Protein AF-M1IMU3-F1 (afdb_monomer)

Nearest PDB structures (foldseek):
  8wtb-assembly2_C  TM=4.610E-01  e=5.023E-01  Bacillus subtilis subsp. subtilis str. 168
  3rbf-assembly1_A  TM=4.211E-01  e=7.321E-01  Homo sapiens
  4obu-assembly2_U-2  TM=4.392E-01  e=1.067E+00  Mediterraneibacter gnavus ATCC 29149
  5o5c-assembly1_A  TM=4.040E-01  e=2.266E+00  Erwinia amylovora CFBP1430
  4obv-assembly1_D  TM=4.417E-01  e=2.266E+00  Mediterraneibacter gnavus ATCC 29149

Radius of gyration: 17.46 Å; Cα contacts (8 Å, |Δi|>4): 162; chains: 1; bounding box: 41×26×54 Å

Secondary structure (DSSP, 8-state):
-EETTTEEEEEETTEEEEEETTS-GGGGGGGSS--HHHHHHHHEETTEE-S---EEE-SS-EEE-GGG-BPP-TTHHHHHHHHTTT-EEEEETTEEEEEE--SSHHHHHHHHHHHHHHHHHHHHHHHHHHHHHHHHHHT-

Organism: NCBI:txid1028566

Solvent-accessible surface area (backbone atoms only — not comparable to full-atom values): 8216 Å² total; per-residue (Å²): 86,81,44,90,90,57,29,33,41,50,78,60,96,90,49,73,49,77,43,55,63,85,52,65,70,83,54,55,65,51,69,52,92,65,70,58,67,67,49,49,64,63,26,60,35,91,99,54,71,49,96,71,86,58,67,48,77,58,77,59,27,33,28,43,35,68,91,71,45,38,75,74,65,92,63,53,70,61,48,31,68,74,31,62,93,58,36,40,78,42,81,54,96,79,16,34,27,50,37,19,81,30,66,52,60,52,61,23,52,52,45,52,52,52,50,45,54,49,51,53,53,49,53,52,53,48,51,53,49,51,50,53,50,49,32,68,74,70,76,105

Foldseek 3Di:
DDDPPQWDWDDAVPDIDIGGVPPDPVLVVLVHPAPVVLVQVLCCDPPRHDPDFDWDDDQFKIKTDCVSFDADDPCLVVVCVVCVQQWHFDDDPRGTMIMGRDRRVNSRVVSRSVVSVVSVVVVVVVVVVVVVVCCVVVVD

Structure (mmCIF, N/CA/C/O backbone):
data_AF-M1IMU3-F1
#
_entry.id   AF-M1IMU3-F1
#
loop_
_atom_site.group_PDB
_atom_site.id
_atom_site.type_symbol
_atom_site.label_atom_id
_atom_site.label_alt_id
_atom_site.label_comp_id
_atom_site.label_asym_id
_atom_site.label_entity_id
_atom_site.label_seq_id
_atom_site.pdbx_PDB_ins_code
_atom_site.Cartn_x
_atom_site.Cartn_y
_atom_site.Cartn_z
_atom_site.occupancy
_atom_site.B_iso_or_equiv
_atom_site.auth_seq_id
_atom_site.auth_comp_id
_atom_site.auth_asym_id
_atom_site.auth_atom_id
_atom_site.pdbx_PDB_model_num
ATOM 1 N N . MET A 1 1 ? 21.714 -5.528 -12.958 1.00 66.44 1 MET A N 1
ATOM 2 C CA . MET A 1 1 ? 22.465 -6.798 -12.931 1.00 66.44 1 MET A CA 1
ATOM 3 C C . MET A 1 1 ? 21.457 -7.922 -13.075 1.00 66.44 1 MET A C 1
ATOM 5 O O . MET A 1 1 ? 20.420 -7.845 -12.423 1.00 66.44 1 MET A O 1
ATOM 9 N N . GLU A 1 2 ? 21.690 -8.885 -13.966 1.00 66.38 2 GLU A N 1
ATOM 10 C CA . GLU A 1 2 ? 20.840 -10.082 -14.033 1.00 66.38 2 GLU A CA 1
ATOM 11 C C . GLU A 1 2 ? 21.200 -10.985 -12.853 1.00 66.38 2 GLU A C 1
ATOM 13 O O . GLU A 1 2 ? 22.380 -11.219 -12.595 1.00 66.38 2 GLU A O 1
ATOM 18 N N . LEU A 1 3 ? 20.192 -11.405 -12.095 1.00 72.00 3 LEU A N 1
ATOM 19 C CA . LEU A 1 3 ? 20.336 -12.352 -10.997 1.00 72.00 3 LEU A CA 1
ATOM 20 C C . LEU A 1 3 ? 19.968 -13.752 -11.496 1.00 72.00 3 LEU A C 1
ATOM 22 O O . LEU A 1 3 ? 19.163 -13.903 -12.422 1.00 72.00 3 LEU A O 1
ATOM 26 N N . GLU A 1 4 ? 20.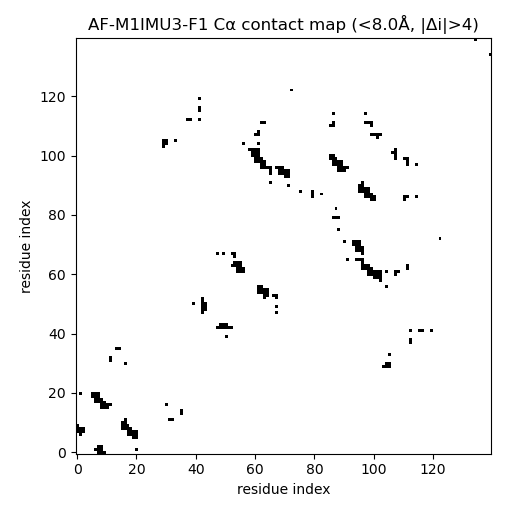521 -14.785 -10.860 1.00 65.00 4 GLU A N 1
ATOM 27 C CA . GLU A 1 4 ? 20.068 -16.158 -11.094 1.00 65.00 4 GLU A CA 1
ATOM 28 C C . GLU A 1 4 ? 18.556 -16.279 -10.828 1.00 65.00 4 GLU A C 1
ATOM 30 O O . GLU A 1 4 ? 18.015 -15.653 -9.915 1.00 65.00 4 GLU A O 1
ATOM 35 N N . GLY A 1 5 ? 17.858 -17.069 -11.650 1.00 73.38 5 GLY A N 1
ATOM 36 C CA . GLY A 1 5 ? 16.413 -17.297 -11.510 1.00 73.38 5 GLY A CA 1
ATOM 37 C C . GLY A 1 5 ? 15.503 -16.377 -12.331 1.00 73.38 5 GLY A C 1
ATOM 38 O O . GLY A 1 5 ? 14.294 -16.416 -12.135 1.00 73.38 5 GLY A O 1
ATOM 39 N N . GLY A 1 6 ? 16.041 -15.586 -13.267 1.00 85.25 6 GLY A N 1
ATOM 40 C CA . GLY A 1 6 ? 15.222 -14.815 -14.215 1.00 85.25 6 GLY A CA 1
ATOM 41 C C . GLY A 1 6 ? 14.760 -13.456 -13.691 1.00 85.25 6 GLY A C 1
ATOM 42 O O . GLY A 1 6 ? 13.722 -12.961 -14.131 1.00 85.25 6 GLY A O 1
ATOM 43 N N . TYR A 1 7 ? 15.539 -12.846 -12.795 1.00 88.12 7 TYR A N 1
ATOM 44 C CA . TYR A 1 7 ? 15.269 -11.534 -12.208 1.00 88.12 7 TYR A CA 1
ATOM 45 C C . TYR A 1 7 ? 16.346 -10.509 -12.574 1.00 88.12 7 TYR A C 1
ATOM 47 O O . TYR A 1 7 ? 17.498 -10.836 -12.860 1.00 88.12 7 TYR A O 1
ATOM 55 N N . LEU A 1 8 ? 15.971 -9.236 -12.525 1.00 89.25 8 LEU A N 1
ATOM 56 C CA . LEU A 1 8 ? 16.845 -8.084 -12.669 1.00 89.25 8 LEU A CA 1
ATOM 57 C C . LEU A 1 8 ? 16.853 -7.315 -11.355 1.00 89.25 8 LEU A C 1
ATOM 59 O O . LEU A 1 8 ? 15.797 -6.963 -10.835 1.00 89.25 8 LEU A O 1
ATOM 63 N N . ALA A 1 9 ? 18.044 -6.993 -10.863 1.00 89.50 9 ALA A N 1
ATOM 64 C CA . ALA A 1 9 ? 18.214 -6.067 -9.753 1.00 89.50 9 ALA A CA 1
ATOM 65 C C . ALA A 1 9 ? 18.851 -4.758 -10.221 1.00 89.50 9 ALA A C 1
ATOM 67 O O . ALA A 1 9 ? 19.805 -4.753 -11.017 1.00 89.50 9 ALA A O 1
ATOM 68 N N . LYS A 1 10 ? 18.333 -3.645 -9.698 1.00 89.62 10 LYS A N 1
ATOM 69 C CA . LYS A 1 10 ? 18.913 -2.309 -9.838 1.00 89.62 10 LYS A CA 1
ATOM 70 C C . LYS A 1 10 ? 18.931 -1.613 -8.481 1.00 89.62 10 LYS A C 1
ATOM 72 O O . LYS A 1 10 ? 17.912 -1.534 -7.801 1.00 89.62 10 LYS A O 1
ATOM 77 N N . GLU A 1 11 ? 20.100 -1.116 -8.104 1.00 89.75 11 GLU A N 1
ATOM 78 C CA . GLU A 1 11 ? 20.295 -0.353 -6.875 1.00 89.75 11 GLU A CA 1
ATOM 79 C C . GLU A 1 11 ? 20.125 1.145 -7.135 1.00 89.75 11 GLU A C 1
ATOM 81 O O . GLU A 1 11 ? 20.569 1.676 -8.154 1.00 89.75 11 GLU A O 1
ATOM 86 N N . PHE A 1 12 ? 19.493 1.822 -6.182 1.00 87.00 12 PHE A N 1
ATOM 87 C CA . PHE A 1 12 ? 19.179 3.243 -6.202 1.00 87.00 12 PHE A CA 1
ATOM 88 C C . PHE A 1 12 ? 19.595 3.883 -4.881 1.00 87.00 12 PHE A C 1
ATOM 90 O O . PHE A 1 12 ? 18.765 4.203 -4.030 1.00 87.00 12 PHE A O 1
ATOM 97 N N . GLY A 1 13 ? 20.899 4.064 -4.682 1.00 85.88 13 GLY A N 1
ATOM 98 C CA . GLY A 1 13 ? 21.451 4.699 -3.484 1.00 85.88 13 GLY A CA 1
ATOM 99 C C . GLY A 1 13 ? 21.138 3.933 -2.193 1.00 85.88 13 GLY A C 1
ATOM 100 O O . GLY A 1 13 ? 21.974 3.184 -1.710 1.00 85.88 13 GLY A O 1
ATOM 101 N N . ARG A 1 14 ? 19.949 4.145 -1.614 1.00 86.81 14 ARG A N 1
ATOM 102 C CA . ARG A 1 14 ? 19.518 3.589 -0.316 1.00 86.81 14 ARG A CA 1
ATOM 103 C C . ARG A 1 14 ? 18.543 2.412 -0.411 1.00 86.81 14 ARG A C 1
ATOM 105 O O . ARG A 1 14 ? 18.090 1.933 0.622 1.00 86.81 14 ARG A O 1
ATOM 112 N N . TYR A 1 15 ? 18.172 1.984 -1.612 1.00 91.19 15 TYR A N 1
ATOM 113 C CA . TYR A 1 15 ? 17.258 0.862 -1.826 1.00 91.19 15 TYR A CA 1
ATOM 114 C C . TYR A 1 15 ? 17.630 0.101 -3.092 1.00 91.19 15 TYR A C 1
ATOM 116 O O . TYR A 1 15 ? 18.333 0.619 -3.958 1.00 91.19 15 TYR A O 1
ATOM 124 N N . ALA A 1 16 ? 17.138 -1.127 -3.195 1.00 91.81 16 ALA A N 1
ATOM 125 C CA . ALA A 1 16 ? 17.245 -1.941 -4.391 1.00 91.81 16 ALA A CA 1
ATOM 126 C C . ALA A 1 16 ? 15.847 -2.298 -4.889 1.00 91.81 16 ALA A C 1
ATOM 128 O O . ALA A 1 16 ? 14.931 -2.532 -4.102 1.00 91.81 16 ALA A O 1
ATOM 129 N N . VAL A 1 17 ? 15.700 -2.341 -6.206 1.00 92.38 17 VAL A N 1
ATOM 130 C CA . VAL A 1 17 ? 14.507 -2.830 -6.885 1.00 92.38 17 VAL A CA 1
ATOM 131 C C . VAL A 1 17 ? 14.869 -4.140 -7.561 1.00 92.38 17 VAL A C 1
ATOM 133 O O . VAL A 1 17 ? 15.834 -4.198 -8.327 1.00 92.38 17 VAL A O 1
ATOM 136 N N . VAL A 1 18 ? 14.076 -5.171 -7.286 1.00 92.25 18 VAL A N 1
ATOM 137 C CA . VAL A 1 18 ? 14.167 -6.481 -7.930 1.00 92.25 18 VAL A CA 1
ATOM 138 C C . VAL A 1 18 ? 12.889 -6.697 -8.728 1.00 92.25 18 VAL A C 1
ATOM 140 O O . VAL A 1 18 ? 11.794 -6.558 -8.188 1.00 92.25 18 VAL A O 1
ATOM 143 N N . VAL A 1 19 ? 13.027 -6.998 -10.016 1.00 92.00 19 VAL A N 1
ATOM 144 C CA . VAL A 1 19 ? 11.909 -7.254 -10.936 1.00 92.00 19 VAL A CA 1
ATOM 145 C C . VAL A 1 19 ? 12.165 -8.519 -11.739 1.00 92.00 19 VAL A C 1
ATOM 147 O O . VAL A 1 19 ? 13.309 -8.944 -11.883 1.00 92.00 19 VAL A O 1
ATOM 150 N N . GLU A 1 20 ? 11.120 -9.114 -12.300 1.00 91.56 20 GLU A N 1
ATOM 151 C CA . GLU A 1 20 ? 11.273 -10.192 -13.279 1.00 91.56 20 GLU A CA 1
ATOM 152 C C . GLU A 1 20 ? 12.008 -9.696 -14.536 1.00 91.56 20 GLU A C 1
ATOM 154 O O . GLU A 1 20 ? 11.920 -8.530 -14.921 1.00 91.56 20 GLU A O 1
ATOM 159 N N . SER A 1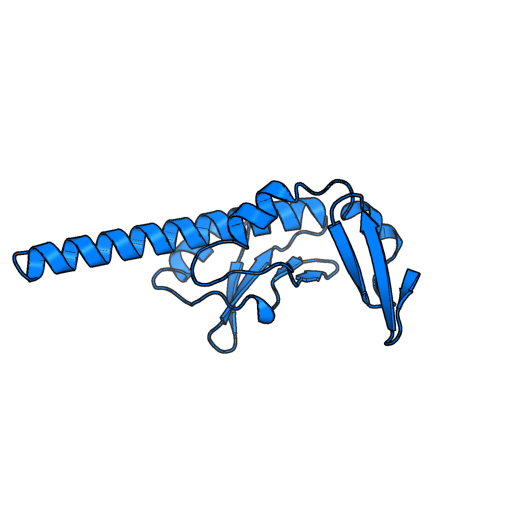 21 ? 12.722 -10.591 -15.214 1.00 87.50 21 SER A N 1
ATOM 160 C CA . SER A 1 21 ? 13.452 -10.298 -16.460 1.00 87.50 21 SER A CA 1
ATOM 161 C C . SER A 1 21 ? 12.563 -9.813 -17.608 1.00 87.50 21 SER A C 1
ATOM 163 O O . SER A 1 21 ? 13.038 -9.109 -18.500 1.00 87.50 21 SER A O 1
ATOM 165 N N . THR A 1 22 ? 11.274 -10.143 -17.556 1.00 89.19 22 THR A N 1
ATOM 166 C CA . THR A 1 22 ? 10.221 -9.705 -18.480 1.00 89.19 22 THR A CA 1
ATOM 167 C C . THR A 1 22 ? 9.713 -8.290 -18.192 1.00 89.19 22 THR A C 1
ATOM 169 O O . THR A 1 22 ? 8.995 -7.725 -19.017 1.00 89.19 22 THR A O 1
ATOM 172 N N . PHE A 1 23 ? 10.072 -7.692 -17.050 1.00 89.88 23 PHE A N 1
ATOM 173 C CA . PHE A 1 23 ? 9.616 -6.357 -16.682 1.00 89.88 23 PHE A CA 1
ATOM 174 C C . PHE A 1 23 ? 10.156 -5.293 -17.661 1.00 89.88 23 PHE A C 1
ATOM 176 O O . PHE A 1 23 ? 11.350 -5.309 -17.987 1.00 89.88 23 PHE A O 1
ATOM 183 N N . PRO A 1 24 ? 9.333 -4.321 -18.107 1.00 88.75 24 PRO A N 1
ATOM 184 C CA . PRO A 1 24 ? 9.773 -3.293 -19.046 1.00 88.75 24 PRO A CA 1
ATOM 185 C C . PRO A 1 24 ? 10.909 -2.437 -18.466 1.00 88.75 24 PRO A C 1
ATOM 187 O O . PRO A 1 24 ? 10.689 -1.587 -17.601 1.00 88.75 24 PRO A O 1
ATOM 190 N N . LYS A 1 25 ? 12.137 -2.630 -18.966 1.00 86.56 25 LYS A N 1
ATOM 191 C CA . LYS A 1 25 ? 13.348 -1.954 -18.457 1.00 86.56 25 LYS A CA 1
ATOM 192 C C . LYS A 1 25 ? 13.214 -0.428 -18.454 1.00 86.56 25 LYS A C 1
ATOM 194 O O . LYS A 1 25 ? 13.681 0.220 -17.521 1.00 86.56 25 LYS A O 1
ATOM 199 N N . ASP A 1 26 ? 12.508 0.136 -19.431 1.00 86.44 26 ASP A N 1
ATOM 200 C CA . ASP A 1 26 ? 12.280 1.581 -19.541 1.00 86.44 26 ASP A CA 1
ATOM 201 C C . ASP A 1 26 ? 11.424 2.151 -18.405 1.00 86.44 26 ASP A C 1
ATOM 203 O O . ASP A 1 26 ? 11.512 3.345 -18.125 1.00 86.44 26 ASP A O 1
ATOM 207 N N . ARG A 1 27 ? 10.621 1.315 -17.732 1.00 87.62 27 ARG A N 1
ATOM 208 C CA . ARG A 1 27 ? 9.802 1.705 -16.575 1.00 87.62 27 ARG A CA 1
ATOM 209 C C . ARG A 1 27 ? 10.578 1.672 -15.260 1.00 87.62 27 ARG A C 1
ATOM 211 O O . ARG A 1 27 ? 10.138 2.278 -14.290 1.00 87.62 27 ARG A O 1
ATOM 218 N N . LEU A 1 28 ? 11.769 1.058 -15.211 1.00 86.62 28 LEU A N 1
ATOM 219 C CA . LEU A 1 28 ? 12.623 1.082 -14.011 1.00 86.62 28 LEU A CA 1
ATOM 220 C C . LEU A 1 28 ? 13.010 2.506 -13.597 1.00 86.62 28 LEU A C 1
ATOM 222 O O . LEU A 1 28 ? 13.235 2.753 -12.418 1.00 86.62 28 LEU A O 1
ATOM 226 N N . LYS A 1 29 ? 13.065 3.446 -14.547 1.00 86.62 29 LYS A N 1
ATOM 227 C CA . LYS A 1 29 ? 13.317 4.865 -14.256 1.00 86.62 29 LYS A CA 1
ATOM 228 C C . LYS A 1 29 ? 12.194 5.514 -13.439 1.00 86.62 29 LYS A C 1
ATOM 230 O O . LYS A 1 29 ? 12.432 6.477 -12.729 1.00 86.62 29 LYS A O 1
ATOM 235 N N . GLU A 1 30 ? 10.964 4.999 -13.514 1.00 89.25 30 GLU A N 1
ATOM 236 C CA . GLU A 1 30 ? 9.844 5.505 -12.705 1.00 89.25 30 GLU A CA 1
ATOM 237 C C . GLU A 1 30 ? 10.000 5.142 -11.222 1.00 89.25 30 GLU A C 1
ATOM 239 O O . GLU A 1 30 ? 9.388 5.771 -10.360 1.00 89.25 30 GLU A O 1
ATOM 244 N N . LEU A 1 31 ? 10.833 4.140 -10.934 1.00 88.94 31 LEU A N 1
ATOM 245 C CA . LEU A 1 31 ? 11.191 3.692 -9.594 1.00 88.94 31 LEU A CA 1
ATOM 246 C C . LEU A 1 31 ? 12.448 4.390 -9.064 1.00 88.94 31 LEU A C 1
ATOM 248 O O . LEU A 1 31 ? 12.964 3.971 -8.038 1.00 88.94 31 LEU A O 1
ATOM 252 N N . GLU A 1 32 ? 12.943 5.429 -9.743 1.00 88.81 32 GLU A N 1
ATOM 253 C CA . GLU A 1 32 ? 14.039 6.268 -9.260 1.00 88.81 32 GLU A CA 1
ATOM 254 C C . GLU A 1 32 ? 13.537 7.342 -8.284 1.00 88.81 32 GLU A C 1
ATOM 256 O O . GLU A 1 32 ? 12.398 7.825 -8.353 1.00 88.81 32 GLU A O 1
ATOM 261 N N . GLU A 1 33 ? 14.425 7.743 -7.366 1.00 86.75 33 GLU A N 1
ATOM 262 C CA . GLU A 1 33 ? 14.176 8.823 -6.399 1.00 86.75 33 GLU A CA 1
ATOM 263 C C . GLU A 1 33 ? 12.867 8.653 -5.606 1.00 86.75 33 GLU A C 1
ATOM 265 O O . GLU A 1 33 ? 12.108 9.606 -5.395 1.00 86.75 33 GLU A O 1
ATOM 270 N N . LEU A 1 34 ? 12.560 7.420 -5.201 1.00 87.56 34 LEU A N 1
ATOM 271 C CA . LEU A 1 34 ? 11.444 7.146 -4.305 1.00 87.56 34 LEU A CA 1
ATOM 272 C C . LEU A 1 34 ? 11.739 7.667 -2.893 1.00 87.56 34 LEU A C 1
ATOM 274 O O . LEU A 1 34 ? 12.858 7.558 -2.387 1.00 87.56 34 LEU A O 1
ATOM 278 N N . ASP A 1 35 ? 10.705 8.190 -2.233 1.00 87.00 35 ASP A N 1
ATOM 279 C CA . ASP A 1 35 ? 10.764 8.560 -0.819 1.00 87.00 35 ASP A CA 1
ATOM 280 C C . ASP A 1 35 ? 10.680 7.308 0.066 1.00 87.00 35 ASP A C 1
ATOM 282 O O . ASP A 1 35 ? 9.628 6.951 0.599 1.00 87.00 35 ASP A O 1
ATOM 286 N N . ILE A 1 36 ? 11.817 6.627 0.211 1.00 88.94 36 ILE A N 1
ATOM 287 C CA . ILE A 1 36 ? 11.946 5.410 1.024 1.00 88.94 36 ILE A CA 1
ATOM 288 C C . ILE A 1 36 ? 11.595 5.655 2.495 1.00 88.94 36 ILE A C 1
ATOM 290 O O . ILE A 1 36 ? 11.095 4.748 3.158 1.00 88.94 36 ILE A O 1
ATOM 294 N N . GLY A 1 37 ? 11.786 6.878 3.003 1.00 88.31 37 GLY A N 1
ATOM 295 C CA . GLY A 1 37 ? 11.435 7.222 4.381 1.00 88.31 37 GLY A CA 1
ATOM 296 C C . GLY A 1 37 ? 9.945 7.016 4.656 1.00 88.31 37 GLY A C 1
ATOM 297 O O . GLY A 1 37 ? 9.585 6.354 5.631 1.00 88.31 37 GLY A O 1
ATOM 298 N N . SER A 1 38 ? 9.087 7.489 3.747 1.00 89.62 38 SER A N 1
ATOM 299 C CA . SER A 1 38 ? 7.636 7.264 3.825 1.00 89.62 38 SER A CA 1
ATOM 300 C C . SER A 1 38 ? 7.250 5.783 3.736 1.00 89.62 38 SER A C 1
ATOM 302 O O . SER A 1 38 ? 6.273 5.372 4.360 1.00 89.62 38 SER A O 1
ATOM 304 N N . PHE A 1 39 ? 7.995 4.962 2.987 1.00 90.12 39 PHE A N 1
ATOM 305 C CA . PHE A 1 39 ? 7.746 3.517 2.929 1.00 90.12 39 PHE A CA 1
ATOM 306 C C . PHE A 1 39 ? 8.124 2.816 4.231 1.00 90.12 39 PHE A C 1
ATOM 308 O O . PHE A 1 39 ? 7.345 2.008 4.732 1.00 90.12 39 PHE A O 1
ATOM 315 N N . HIS A 1 40 ? 9.268 3.151 4.828 1.00 89.56 40 HIS A N 1
ATOM 316 C CA . HIS A 1 40 ? 9.647 2.595 6.128 1.00 89.56 40 HIS A CA 1
ATOM 317 C C . HIS A 1 40 ? 8.614 2.924 7.212 1.00 89.56 40 HIS A C 1
ATOM 319 O O . HIS A 1 40 ? 8.268 2.050 7.998 1.00 89.56 40 HIS A O 1
ATOM 325 N N . GLU A 1 41 ? 8.055 4.137 7.216 1.00 87.81 41 GLU A N 1
ATOM 326 C CA . GLU A 1 41 ? 7.021 4.550 8.178 1.00 87.81 41 GLU A CA 1
ATOM 327 C C . GLU A 1 41 ? 5.816 3.592 8.215 1.00 87.81 41 GLU A C 1
ATOM 329 O O . GLU A 1 41 ? 5.267 3.311 9.284 1.00 87.81 41 GLU A O 1
ATOM 334 N N . VAL A 1 42 ? 5.397 3.088 7.050 1.00 89.06 42 VAL A N 1
ATOM 335 C CA . VAL A 1 42 ? 4.222 2.212 6.929 1.00 89.06 42 VAL A CA 1
ATOM 336 C C . VAL A 1 42 ? 4.564 0.725 6.993 1.00 89.06 42 VAL A C 1
ATOM 338 O O . VAL A 1 42 ? 3.722 -0.078 7.385 1.00 89.06 42 VAL A O 1
ATOM 341 N N . LEU A 1 43 ? 5.789 0.340 6.636 1.00 90.06 43 LEU A N 1
ATOM 342 C CA . LEU A 1 43 ? 6.240 -1.053 6.681 1.00 90.06 43 LEU A CA 1
ATOM 343 C C . LEU A 1 43 ? 6.809 -1.449 8.046 1.00 90.06 43 LEU A C 1
ATOM 345 O O . LEU A 1 43 ? 6.909 -2.634 8.345 1.00 90.06 43 LEU A O 1
ATOM 349 N N . TRP A 1 44 ? 7.203 -0.487 8.882 1.00 89.50 44 TRP A N 1
ATOM 350 C CA . TRP A 1 44 ? 7.777 -0.733 10.210 1.00 89.50 44 TRP A CA 1
ATOM 351 C C . TRP A 1 44 ? 6.768 -0.454 11.324 1.00 89.50 44 TRP A C 1
ATOM 353 O O . TRP A 1 44 ? 7.098 0.113 12.367 1.00 89.50 44 TRP A O 1
ATOM 363 N N . LYS A 1 45 ? 5.512 -0.854 11.107 1.00 85.75 45 LYS A N 1
ATOM 364 C CA . LYS A 1 45 ? 4.484 -0.807 12.147 1.00 85.75 45 LYS A CA 1
ATOM 365 C C . LYS A 1 45 ? 4.594 -2.027 13.072 1.00 85.75 45 LYS A C 1
ATOM 367 O O . LYS A 1 45 ? 4.876 -3.130 12.588 1.00 85.75 45 LYS A O 1
ATOM 372 N N . PRO A 1 46 ? 4.377 -1.860 14.392 1.00 75.94 46 PRO A N 1
ATOM 373 C CA . PRO A 1 46 ? 4.305 -2.986 15.320 1.00 75.94 46 PRO A CA 1
ATOM 374 C C . PRO A 1 46 ? 3.322 -4.053 14.819 1.00 75.94 46 PRO A C 1
ATOM 376 O O . PRO A 1 46 ? 2.264 -3.727 14.293 1.00 75.94 46 PRO A O 1
ATOM 379 N N . GLY A 1 47 ? 3.694 -5.329 14.931 1.00 74.75 47 GLY A N 1
ATOM 380 C CA . GLY A 1 47 ? 2.877 -6.452 14.452 1.00 74.75 47 GLY A CA 1
ATOM 381 C C . GLY A 1 47 ? 2.989 -6.766 12.952 1.00 74.75 47 GLY A C 1
ATOM 382 O O . GLY A 1 47 ? 2.684 -7.891 12.566 1.00 74.75 47 GLY A O 1
ATOM 383 N N . ASN A 1 48 ? 3.495 -5.852 12.112 1.00 77.81 48 ASN A N 1
ATOM 384 C CA . ASN A 1 48 ? 3.693 -6.105 10.678 1.00 77.81 48 ASN A CA 1
ATOM 385 C C . ASN A 1 48 ? 4.996 -5.500 10.127 1.00 77.81 48 ASN A C 1
ATOM 387 O O . ASN A 1 48 ? 4.998 -4.790 9.125 1.00 77.81 48 ASN A O 1
ATOM 391 N N . PHE A 1 49 ? 6.119 -5.782 10.791 1.00 85.00 49 PHE A N 1
ATOM 392 C CA . PHE A 1 49 ? 7.432 -5.314 10.346 1.00 85.00 49 PHE A CA 1
ATOM 393 C C . PHE A 1 49 ? 7.860 -5.995 9.035 1.00 85.00 49 PHE A C 1
ATOM 395 O O . PHE A 1 49 ? 7.892 -7.230 8.939 1.00 85.00 49 PHE A O 1
ATOM 402 N N . ARG A 1 50 ? 8.213 -5.188 8.028 1.00 87.06 50 ARG A N 1
ATOM 403 C CA . ARG A 1 50 ? 8.673 -5.632 6.705 1.00 87.06 50 ARG A CA 1
ATOM 404 C C . ARG A 1 50 ? 9.792 -4.729 6.179 1.00 87.06 50 ARG A C 1
ATOM 406 O O . ARG A 1 50 ? 9.732 -3.513 6.303 1.00 87.06 50 ARG A O 1
ATOM 413 N N . ASN A 1 51 ? 10.792 -5.329 5.534 1.00 86.25 51 ASN A N 1
ATOM 414 C CA . ASN A 1 51 ? 11.883 -4.607 4.854 1.00 86.25 51 ASN A CA 1
ATOM 415 C C . ASN A 1 51 ? 11.719 -4.568 3.329 1.00 86.25 51 ASN A C 1
ATOM 417 O O . ASN A 1 51 ? 12.555 -4.012 2.625 1.00 86.25 51 ASN A O 1
ATOM 421 N N . ILE A 1 52 ? 10.663 -5.199 2.822 1.00 90.44 52 ILE A N 1
ATOM 422 C CA . ILE A 1 52 ? 10.373 -5.336 1.400 1.00 90.44 52 ILE A CA 1
ATOM 423 C C . ILE A 1 52 ? 8.923 -4.908 1.201 1.00 90.44 52 ILE A C 1
ATOM 425 O O . ILE A 1 52 ? 8.053 -5.293 1.986 1.00 90.44 52 ILE A O 1
ATOM 429 N N . LEU A 1 53 ? 8.674 -4.124 0.152 1.00 92.62 53 LEU A N 1
ATOM 430 C CA . LEU A 1 53 ? 7.335 -3.855 -0.358 1.00 92.62 53 LEU A CA 1
ATOM 431 C C . LEU A 1 53 ? 7.130 -4.686 -1.631 1.00 92.62 53 LEU A C 1
ATOM 433 O O . LEU A 1 53 ? 7.580 -4.272 -2.701 1.00 92.62 53 LEU A O 1
ATOM 437 N N . PRO A 1 54 ? 6.487 -5.857 -1.534 1.00 92.81 54 PRO A N 1
ATOM 438 C CA . PRO A 1 54 ? 6.232 -6.690 -2.694 1.00 92.81 54 PRO A CA 1
ATOM 439 C C . PRO A 1 54 ? 5.049 -6.120 -3.483 1.00 92.81 54 PRO A C 1
ATOM 441 O O . PRO A 1 54 ? 3.970 -5.872 -2.932 1.00 92.81 54 PRO A O 1
ATOM 444 N N . LEU A 1 55 ? 5.257 -5.900 -4.780 1.00 93.81 55 LEU A N 1
ATOM 445 C CA . LEU A 1 55 ? 4.290 -5.261 -5.668 1.00 93.81 55 LEU A CA 1
ATOM 446 C C . LEU A 1 55 ? 4.092 -6.080 -6.933 1.00 93.81 55 LEU A C 1
ATOM 448 O O . LEU A 1 55 ? 5.049 -6.543 -7.547 1.00 93.81 55 LEU A O 1
ATOM 452 N N . GLN A 1 56 ? 2.843 -6.154 -7.365 1.00 93.50 56 GLN A N 1
ATOM 453 C CA . GLN A 1 56 ? 2.477 -6.527 -8.715 1.00 93.50 56 GLN A CA 1
ATOM 454 C C . GLN A 1 56 ? 2.215 -5.247 -9.511 1.00 93.50 56 GLN A C 1
ATOM 456 O O . GLN A 1 56 ? 1.307 -4.478 -9.195 1.00 93.50 56 GLN A O 1
ATOM 461 N N . ILE A 1 57 ? 3.021 -5.016 -10.545 1.00 92.31 57 ILE A N 1
ATOM 462 C CA . ILE A 1 57 ? 2.898 -3.851 -11.424 1.00 92.31 57 ILE A CA 1
ATOM 463 C C . ILE A 1 57 ? 2.472 -4.346 -12.801 1.00 92.31 57 ILE A C 1
ATOM 465 O O . ILE A 1 57 ? 3.210 -5.075 -13.460 1.00 92.31 57 ILE A O 1
ATOM 469 N N . ALA A 1 58 ? 1.290 -3.928 -13.236 1.00 91.19 58 ALA A N 1
ATOM 470 C CA . ALA A 1 58 ? 0.787 -4.161 -14.581 1.00 91.19 58 ALA A CA 1
ATOM 471 C C . ALA A 1 58 ? 0.767 -2.848 -15.383 1.00 91.19 58 ALA A C 1
ATOM 473 O O . ALA A 1 58 ? 1.238 -1.799 -14.932 1.00 91.19 58 ALA A O 1
ATOM 474 N N . GLU A 1 59 ? 0.236 -2.892 -16.604 1.00 88.00 59 GLU A N 1
ATOM 475 C CA . GLU A 1 59 ? 0.073 -1.690 -17.430 1.00 88.00 59 GLU A CA 1
ATOM 476 C C . GLU A 1 59 ? -0.921 -0.697 -16.818 1.00 88.00 59 GLU A C 1
ATOM 478 O O . GLU A 1 59 ? -0.710 0.509 -16.901 1.00 88.00 59 GLU A O 1
ATOM 483 N N . SER A 1 60 ? -1.978 -1.198 -16.174 1.00 91.69 60 SER A N 1
ATOM 484 C CA . SER A 1 60 ? -3.097 -0.387 -15.684 1.00 91.69 60 SER A CA 1
ATOM 485 C C . SER A 1 60 ? -3.213 -0.303 -14.165 1.00 91.69 60 SER A C 1
ATOM 487 O O . SER A 1 60 ? -4.108 0.384 -13.673 1.00 91.69 60 SER A O 1
ATOM 489 N N . TYR A 1 61 ? -2.366 -1.010 -13.413 1.00 94.81 61 TYR A N 1
ATOM 490 C CA . TYR A 1 61 ? -2.450 -1.002 -11.958 1.00 94.81 61 TYR A CA 1
ATOM 491 C C . TYR A 1 61 ? -1.126 -1.290 -11.253 1.00 94.81 61 TYR A C 1
ATOM 493 O O . TYR A 1 61 ? -0.227 -1.940 -11.790 1.00 94.81 61 TYR A O 1
ATOM 501 N N . VAL A 1 62 ? -1.078 -0.859 -9.994 1.00 95.50 62 VAL A N 1
ATOM 502 C CA . VAL A 1 62 ? -0.093 -1.252 -8.987 1.00 95.50 62 VAL A CA 1
ATOM 503 C C . VAL A 1 62 ? -0.853 -1.885 -7.826 1.00 95.50 62 VAL A C 1
ATOM 505 O O . VAL A 1 62 ? -1.814 -1.304 -7.323 1.00 95.50 62 VAL A O 1
ATOM 508 N N . GLU A 1 63 ? -0.455 -3.081 -7.411 1.00 95.69 63 GLU A N 1
ATOM 509 C CA . GLU A 1 63 ? -1.116 -3.827 -6.341 1.00 95.69 63 GLU A CA 1
ATOM 510 C C . GLU A 1 63 ? -0.093 -4.394 -5.355 1.00 95.69 63 GLU A C 1
ATOM 512 O O . GLU A 1 63 ? 0.960 -4.886 -5.755 1.00 95.69 63 GLU A O 1
ATOM 517 N N . THR A 1 64 ? -0.381 -4.324 -4.057 1.00 94.88 64 THR A N 1
ATOM 518 C CA . THR A 1 64 ? 0.459 -4.967 -3.037 1.00 94.88 64 THR A CA 1
ATOM 519 C C . THR A 1 64 ? 0.283 -6.477 -3.085 1.00 94.88 64 THR A C 1
ATOM 521 O O . THR A 1 64 ? -0.848 -6.963 -3.139 1.00 94.88 64 THR A O 1
ATOM 524 N N . SER A 1 65 ? 1.375 -7.227 -2.979 1.00 88.25 65 SER A N 1
ATOM 525 C CA . SER A 1 65 ? 1.296 -8.686 -2.890 1.00 88.25 65 SER A CA 1
ATOM 526 C C . SER A 1 65 ? 0.725 -9.152 -1.545 1.00 88.25 65 SER A C 1
ATOM 528 O O . SER A 1 65 ? 0.836 -8.472 -0.520 1.00 88.25 65 SER A O 1
ATOM 530 N N . TYR A 1 66 ? 0.179 -10.368 -1.542 1.00 78.88 66 TYR A N 1
ATOM 531 C CA . TYR A 1 66 ? -0.308 -11.067 -0.352 1.00 78.88 66 TYR A CA 1
ATOM 532 C C . TYR A 1 66 ? 0.793 -11.315 0.689 1.00 78.88 66 TYR A C 1
ATOM 534 O O . TYR A 1 66 ? 0.484 -11.506 1.855 1.00 78.88 66 TYR A O 1
ATOM 542 N N . GLU A 1 67 ? 2.073 -11.263 0.316 1.00 81.88 67 GLU A N 1
ATOM 543 C CA . GLU A 1 67 ? 3.206 -11.385 1.249 1.00 81.88 67 GLU A CA 1
ATOM 544 C C . GLU A 1 67 ? 3.222 -10.293 2.335 1.00 81.88 67 GLU A C 1
ATOM 546 O O . GLU A 1 67 ? 3.776 -10.473 3.425 1.00 81.88 67 GLU A O 1
ATOM 551 N N . LEU A 1 68 ? 2.583 -9.155 2.060 1.00 84.44 68 LEU A N 1
ATOM 552 C CA . LEU A 1 68 ? 2.397 -8.098 3.045 1.00 84.44 68 LEU A CA 1
ATOM 553 C C . LEU A 1 68 ? 1.217 -8.360 4.002 1.00 84.44 68 LEU A C 1
ATOM 555 O O . LEU A 1 68 ? 1.174 -7.761 5.073 1.00 84.44 68 LEU A O 1
ATOM 559 N N . CYS A 1 69 ? 0.293 -9.243 3.605 1.00 86.88 69 CYS A N 1
ATOM 560 C CA . CYS A 1 69 ? -0.931 -9.680 4.283 1.00 86.88 69 CYS A CA 1
ATOM 561 C C . CYS A 1 69 ? -1.442 -8.738 5.385 1.00 86.88 69 CYS A C 1
ATOM 563 O O . CYS A 1 69 ? -1.265 -8.988 6.581 1.00 86.88 69 CYS A O 1
ATOM 565 N N . LEU A 1 70 ? -2.104 -7.653 4.982 1.00 90.69 70 LEU A N 1
ATOM 566 C CA . LEU A 1 70 ? -2.843 -6.820 5.926 1.00 90.69 70 LEU A CA 1
ATOM 567 C C . LEU A 1 70 ? -4.083 -7.571 6.435 1.00 90.69 70 LEU A C 1
ATOM 569 O O . LEU A 1 70 ? -4.650 -8.400 5.722 1.00 90.69 70 LEU A O 1
ATOM 573 N N . GLN A 1 71 ? -4.512 -7.277 7.659 1.00 92.12 71 GLN A N 1
ATOM 574 C CA . GLN A 1 71 ? -5.662 -7.940 8.268 1.00 92.12 71 GLN A CA 1
ATOM 575 C C . GLN A 1 71 ? -6.971 -7.277 7.807 1.00 92.12 71 GLN A C 1
ATOM 577 O O . GLN A 1 71 ? -7.071 -6.048 7.819 1.00 92.12 71 GLN A O 1
ATOM 582 N N . PRO A 1 72 ? -7.991 -8.053 7.405 1.00 94.19 72 PRO A N 1
ATOM 583 C CA . PRO A 1 72 ? -9.322 -7.520 7.157 1.00 94.19 72 PRO A CA 1
ATOM 584 C C . PRO A 1 72 ? -9.904 -6.886 8.419 1.00 94.19 72 PRO A C 1
ATOM 586 O O . PRO A 1 72 ? -9.689 -7.379 9.525 1.00 94.19 72 PRO A O 1
ATOM 589 N N . PHE A 1 73 ? -10.683 -5.821 8.250 1.00 94.12 73 PHE A N 1
ATOM 590 C CA . PHE A 1 73 ? -11.308 -5.112 9.363 1.00 94.12 73 PHE A CA 1
ATOM 591 C C . PHE A 1 73 ? -12.717 -4.611 8.994 1.00 94.12 73 PHE A C 1
ATOM 593 O O . PHE A 1 73 ? -13.042 -4.476 7.809 1.00 94.12 73 PHE A O 1
ATOM 600 N N . PRO A 1 74 ? -13.594 -4.341 9.979 1.00 93.88 74 PRO A N 1
ATOM 601 C CA . PRO A 1 74 ? -14.942 -3.843 9.706 1.00 93.88 74 PRO A CA 1
ATOM 602 C C . PRO A 1 74 ? -14.939 -2.456 9.046 1.00 93.88 74 PRO A C 1
ATOM 604 O O . PRO A 1 74 ? -14.196 -1.569 9.465 1.00 93.88 74 PRO A O 1
ATOM 607 N N . GLY A 1 75 ? -15.813 -2.244 8.056 1.00 94.75 75 GLY A N 1
ATOM 608 C CA . GLY A 1 75 ? -15.981 -0.952 7.372 1.00 94.75 75 GLY A CA 1
ATOM 609 C C . GLY A 1 75 ? -15.097 -0.743 6.137 1.00 94.75 75 GLY A C 1
ATOM 610 O O . GLY A 1 75 ? -15.053 0.362 5.595 1.00 94.75 75 GLY A O 1
ATOM 611 N N . MET A 1 76 ? -14.398 -1.780 5.664 1.00 95.88 76 MET A N 1
ATOM 612 C CA . MET A 1 76 ? -13.634 -1.731 4.409 1.00 95.88 76 MET A CA 1
ATOM 613 C C . MET A 1 76 ? -14.486 -1.353 3.192 1.00 95.88 76 MET A C 1
ATOM 615 O O . MET A 1 76 ? -14.018 -0.633 2.315 1.00 95.88 76 MET A O 1
ATOM 619 N N . ASP A 1 77 ? -15.734 -1.809 3.140 1.00 96.31 77 ASP A N 1
ATOM 620 C CA . ASP A 1 77 ? -16.709 -1.461 2.107 1.00 96.31 77 ASP A CA 1
ATOM 621 C C . ASP A 1 77 ? -16.993 0.048 2.081 1.00 96.31 77 ASP A C 1
ATOM 623 O O . ASP A 1 77 ? -16.990 0.666 1.016 1.00 96.31 77 ASP A O 1
ATOM 627 N N . LEU A 1 78 ? -17.148 0.666 3.255 1.00 96.56 78 LEU A N 1
ATOM 628 C CA . LEU A 1 78 ? -17.332 2.112 3.385 1.00 96.56 78 LEU A CA 1
ATOM 629 C C . LEU A 1 78 ? -16.101 2.876 2.893 1.00 96.56 78 LEU A C 1
ATOM 631 O O . LEU A 1 78 ? -16.230 3.875 2.187 1.00 96.56 78 LEU A O 1
ATOM 635 N N . ILE A 1 79 ? -14.906 2.387 3.226 1.00 96.31 79 ILE A N 1
ATOM 636 C CA . ILE A 1 79 ? -13.650 2.993 2.776 1.00 96.31 79 ILE A CA 1
ATOM 637 C C . ILE A 1 79 ? -13.519 2.880 1.266 1.00 96.31 79 ILE A C 1
ATOM 639 O O . ILE A 1 79 ? -13.238 3.884 0.621 1.00 96.31 79 ILE A O 1
ATOM 643 N N . ASN A 1 80 ? -13.778 1.705 0.694 1.00 96.94 80 ASN A N 1
ATOM 644 C CA . ASN A 1 80 ? -13.749 1.504 -0.752 1.00 96.94 80 ASN A CA 1
ATOM 645 C C . ASN A 1 80 ? -14.752 2.415 -1.468 1.00 96.94 80 ASN A C 1
ATOM 647 O O . ASN A 1 80 ? -14.433 2.957 -2.521 1.00 96.94 80 ASN A O 1
ATOM 651 N N . ASN A 1 81 ? -15.929 2.658 -0.885 1.00 96.88 81 ASN A N 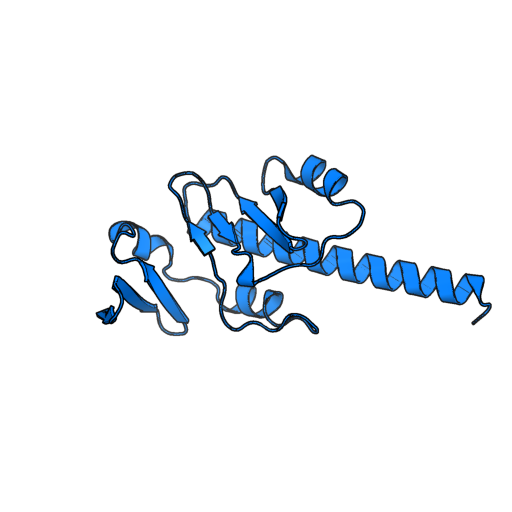1
ATOM 652 C CA . ASN A 1 81 ? -16.903 3.592 -1.451 1.00 96.88 81 ASN A CA 1
ATOM 653 C C . ASN A 1 81 ? -16.380 5.036 -1.496 1.00 96.88 81 ASN A C 1
ATOM 655 O O . ASN A 1 81 ? -16.621 5.743 -2.475 1.00 96.88 81 ASN A O 1
ATOM 659 N N . VAL A 1 82 ? -15.659 5.474 -0.458 1.00 96.38 82 VAL A N 1
ATOM 660 C CA . VAL A 1 82 ? -15.081 6.828 -0.376 1.00 96.38 82 VAL A CA 1
ATOM 661 C C . VAL A 1 82 ? -13.813 6.957 -1.225 1.00 96.38 82 VAL A C 1
ATOM 663 O O . VAL A 1 82 ? -13.603 7.983 -1.864 1.00 96.38 82 VAL A O 1
ATOM 666 N N . ALA A 1 83 ? -12.975 5.923 -1.247 1.00 95.62 83 ALA A N 1
ATOM 667 C CA . ALA A 1 83 ? -11.666 5.913 -1.895 1.00 95.62 83 ALA A CA 1
ATOM 668 C C . ALA A 1 83 ? -11.684 5.373 -3.334 1.00 95.62 83 ALA A C 1
ATOM 670 O O . ALA A 1 83 ? -10.616 5.230 -3.926 1.00 95.62 83 ALA A O 1
ATOM 671 N N . ARG A 1 84 ? -12.865 5.099 -3.907 1.00 92.69 84 ARG A N 1
ATOM 672 C CA . ARG A 1 84 ? -13.061 4.413 -5.201 1.00 92.69 84 ARG A CA 1
ATOM 673 C C . ARG A 1 84 ? -12.236 4.966 -6.369 1.00 92.69 84 ARG A C 1
ATOM 675 O O . ARG A 1 84 ? -11.865 4.214 -7.263 1.00 92.69 84 ARG A O 1
ATOM 682 N N . ASP A 1 85 ? -11.954 6.268 -6.353 1.00 93.06 85 ASP A N 1
ATOM 683 C CA . ASP A 1 85 ? -11.221 6.971 -7.411 1.00 93.06 85 ASP A CA 1
ATOM 684 C C . ASP A 1 85 ? -9.696 6.989 -7.156 1.00 93.06 85 ASP A C 1
ATOM 686 O O . ASP A 1 85 ? -8.925 7.491 -7.969 1.00 93.06 85 ASP A O 1
ATOM 690 N N . ASN A 1 86 ? -9.242 6.446 -6.022 1.00 95.50 86 ASN A N 1
ATOM 691 C CA . ASN A 1 86 ? -7.852 6.470 -5.569 1.00 95.50 86 ASN A CA 1
ATOM 692 C C . ASN A 1 86 ? -7.266 5.069 -5.380 1.00 95.50 86 ASN A C 1
ATOM 694 O O . ASN A 1 86 ? -6.169 4.801 -5.865 1.00 95.50 86 ASN A O 1
ATOM 698 N N . PHE A 1 87 ? -7.950 4.194 -4.645 1.00 97.00 87 PHE A N 1
ATOM 699 C CA . PHE A 1 87 ? -7.503 2.827 -4.388 1.00 97.00 87 PHE A CA 1
ATOM 700 C C . PHE A 1 87 ? -8.674 1.931 -3.979 1.00 97.00 87 PHE A C 1
ATOM 702 O O . PHE A 1 87 ? -9.738 2.393 -3.577 1.00 97.00 87 PHE A O 1
ATOM 709 N N . GLU A 1 88 ? -8.437 0.629 -4.035 1.00 96.81 88 GLU A N 1
ATOM 710 C CA . GLU A 1 88 ? -9.365 -0.402 -3.597 1.00 96.81 88 GLU A CA 1
ATOM 711 C C . GLU A 1 88 ? -8.650 -1.344 -2.625 1.00 96.81 88 GLU A C 1
ATOM 713 O O . GLU A 1 88 ? -7.564 -1.851 -2.917 1.00 96.81 88 GLU A O 1
ATOM 718 N N . LEU A 1 89 ? -9.264 -1.588 -1.470 1.00 96.19 89 LEU A N 1
ATOM 719 C CA . LEU A 1 89 ? -8.864 -2.641 -0.548 1.00 96.19 89 LEU A CA 1
ATOM 720 C C . LEU A 1 89 ? -9.562 -3.941 -0.953 1.00 96.19 89 LEU A C 1
ATOM 722 O O . LEU A 1 89 ? -10.792 -4.025 -0.914 1.00 96.19 89 LEU A O 1
ATOM 726 N N . ARG A 1 90 ? -8.792 -4.960 -1.329 1.00 94.75 90 ARG A N 1
ATOM 727 C CA . ARG A 1 90 ? -9.308 -6.255 -1.787 1.00 94.75 90 ARG A CA 1
ATOM 728 C C . ARG A 1 90 ? -8.973 -7.342 -0.790 1.00 94.75 90 ARG A C 1
ATOM 730 O O . ARG A 1 90 ? -7.852 -7.405 -0.307 1.00 94.75 90 ARG A O 1
ATOM 737 N N . ILE A 1 91 ? -9.934 -8.217 -0.510 1.00 93.56 91 ILE A N 1
ATOM 738 C CA . ILE A 1 91 ? -9.713 -9.379 0.351 1.00 93.56 91 ILE A CA 1
ATOM 739 C C . ILE A 1 91 ? -9.450 -10.593 -0.534 1.00 93.56 91 ILE A C 1
ATOM 741 O O . ILE A 1 91 ? -10.280 -10.947 -1.372 1.00 93.56 91 ILE A O 1
ATOM 745 N N . LYS A 1 92 ? -8.314 -11.251 -0.317 1.00 88.12 92 LYS A N 1
ATOM 746 C CA . LYS A 1 92 ? -7.975 -12.535 -0.928 1.00 88.12 92 LYS A CA 1
ATOM 747 C C . LYS A 1 92 ? -7.280 -13.407 0.110 1.00 88.12 92 LYS A C 1
ATOM 749 O O . LYS A 1 92 ? -6.337 -12.952 0.744 1.00 88.12 92 LYS A O 1
ATOM 754 N N . ASP A 1 93 ? -7.756 -14.637 0.294 1.00 86.44 93 ASP A N 1
ATOM 755 C CA . ASP A 1 93 ? -7.165 -15.619 1.218 1.00 86.44 93 ASP A CA 1
ATOM 756 C C . ASP A 1 93 ? -6.934 -15.062 2.640 1.00 86.44 93 ASP A C 1
ATOM 758 O O . ASP A 1 93 ? -5.883 -15.254 3.243 1.00 86.44 93 ASP A O 1
ATOM 762 N N . CYS A 1 94 ? -7.926 -14.330 3.166 1.00 88.56 94 CYS A N 1
ATOM 763 C CA . CYS A 1 94 ? -7.883 -13.637 4.466 1.00 88.56 94 CYS A CA 1
ATOM 764 C C . CYS A 1 94 ? -6.854 -12.497 4.581 1.00 88.56 94 CYS A C 1
ATOM 766 O O . CYS A 1 94 ? -6.674 -11.960 5.670 1.00 88.56 94 CYS A O 1
ATOM 768 N N . CYS A 1 95 ? -6.230 -12.085 3.480 1.00 91.31 95 CYS A N 1
ATOM 769 C CA . CYS A 1 95 ? 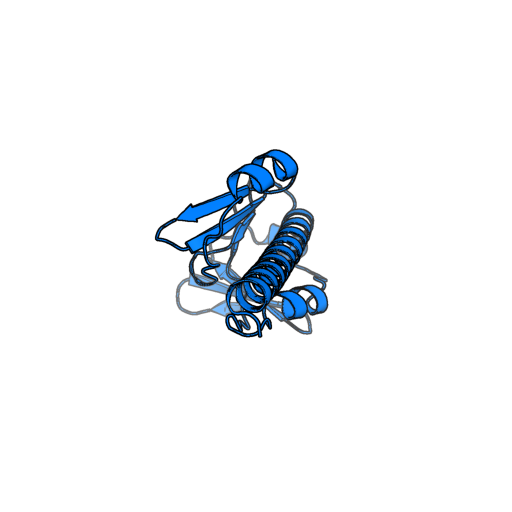-5.319 -10.951 3.420 1.00 91.31 95 CYS A CA 1
ATOM 770 C C . CYS A 1 95 ? -5.958 -9.785 2.667 1.00 91.31 95 CYS A C 1
ATOM 772 O O . CYS A 1 95 ? -6.648 -9.977 1.663 1.00 91.31 95 CYS A O 1
ATOM 774 N N . VAL A 1 96 ? -5.684 -8.565 3.120 1.00 93.50 96 VAL A N 1
ATOM 775 C CA . VAL A 1 96 ? -6.029 -7.346 2.391 1.00 93.50 96 VAL A CA 1
ATOM 776 C C . VAL A 1 96 ? -4.861 -6.940 1.495 1.00 93.50 96 VAL A C 1
ATOM 778 O O . VAL A 1 96 ? -3.751 -6.715 1.984 1.00 93.50 96 VAL A O 1
ATOM 781 N N . SER A 1 97 ? -5.115 -6.830 0.190 1.00 95.06 97 SER A N 1
ATOM 782 C CA . SER A 1 97 ? -4.247 -6.139 -0.764 1.00 95.06 97 SER A CA 1
ATOM 783 C C . SER A 1 97 ? -4.788 -4.743 -1.062 1.00 95.06 97 SER A C 1
ATOM 785 O O . SER A 1 97 ? -5.991 -4.486 -1.000 1.00 95.06 97 SER A O 1
ATOM 787 N N . ILE A 1 98 ? -3.884 -3.824 -1.387 1.00 96.31 98 ILE A N 1
ATOM 788 C CA . ILE A 1 98 ? -4.213 -2.485 -1.861 1.00 96.31 98 ILE A CA 1
ATOM 789 C C . ILE A 1 98 ? -3.952 -2.466 -3.359 1.00 96.31 98 ILE A C 1
ATOM 791 O O . ILE A 1 98 ? -2.816 -2.677 -3.786 1.00 96.31 98 ILE A O 1
ATOM 795 N N . ARG A 1 99 ? -4.986 -2.176 -4.147 1.00 96.62 99 ARG A N 1
ATOM 796 C CA . ARG A 1 99 ? -4.883 -1.986 -5.592 1.00 96.62 99 ARG A CA 1
ATOM 797 C C . ARG A 1 99 ? -5.133 -0.535 -5.963 1.00 96.62 99 ARG A C 1
ATOM 799 O O . ARG A 1 99 ? -6.098 0.074 -5.515 1.00 96.62 99 ARG A O 1
ATOM 806 N N . VAL A 1 100 ? -4.295 -0.010 -6.843 1.00 97.56 100 VAL A N 1
ATOM 807 C CA . VAL A 1 100 ? -4.418 1.327 -7.418 1.00 97.56 100 VAL A CA 1
ATOM 808 C C . VAL A 1 100 ? -4.450 1.196 -8.933 1.00 97.56 100 VAL A C 1
ATOM 810 O O . VAL A 1 100 ? -3.522 0.640 -9.516 1.00 97.56 100 VAL A O 1
ATOM 813 N N . ASN A 1 101 ? -5.495 1.720 -9.574 1.00 95.75 101 ASN A N 1
ATOM 814 C CA . ASN A 1 101 ? -5.595 1.759 -11.034 1.00 95.75 101 ASN A CA 1
ATOM 815 C C . ASN A 1 101 ? -4.901 3.025 -11.560 1.00 95.75 101 ASN A C 1
ATOM 817 O O . ASN A 1 101 ? -5.543 4.037 -11.826 1.00 95.75 101 ASN A O 1
ATOM 821 N N . GLU A 1 102 ? -3.575 2.976 -11.646 1.00 93.88 102 GLU A N 1
ATOM 822 C CA . GLU A 1 102 ? -2.722 4.069 -12.109 1.00 93.88 102 GLU A CA 1
ATOM 823 C C . GLU A 1 102 ? -1.641 3.500 -13.035 1.00 93.88 102 GLU A C 1
ATOM 825 O O . GLU A 1 102 ? -1.040 2.463 -12.748 1.00 93.88 102 GLU A O 1
ATOM 830 N N . THR A 1 103 ? -1.400 4.183 -14.153 1.00 90.81 103 THR A N 1
ATOM 831 C CA . THR A 1 103 ? -0.416 3.767 -15.162 1.00 90.81 103 THR A CA 1
ATOM 832 C C . THR A 1 103 ? 0.987 4.256 -14.805 1.00 90.81 103 THR A C 1
ATOM 834 O O . THR A 1 103 ? 1.973 3.570 -15.078 1.00 90.81 103 THR A O 1
ATOM 837 N N . ASN A 1 104 ? 1.098 5.415 -14.149 1.00 92.31 104 ASN A N 1
ATOM 838 C CA . ASN A 1 104 ? 2.370 5.926 -13.656 1.00 92.31 104 ASN A CA 1
ATOM 839 C C . ASN A 1 104 ? 2.760 5.246 -12.333 1.00 92.31 104 ASN A C 1
ATOM 841 O O . ASN A 1 104 ? 2.100 5.429 -11.309 1.00 92.31 104 ASN A O 1
ATOM 845 N N . ILE A 1 105 ? 3.875 4.512 -12.317 1.00 92.44 105 ILE A N 1
ATOM 846 C CA . ILE A 1 105 ? 4.262 3.707 -11.148 1.00 92.44 105 ILE A CA 1
ATOM 847 C C . ILE A 1 105 ? 4.485 4.596 -9.923 1.00 92.44 105 ILE A C 1
ATOM 849 O O . ILE A 1 105 ? 4.036 4.261 -8.830 1.00 92.44 105 ILE A O 1
ATOM 853 N N . LYS A 1 106 ? 5.132 5.753 -10.092 1.00 91.94 106 LYS A N 1
ATOM 854 C CA . LYS A 1 106 ? 5.449 6.675 -8.991 1.00 91.94 106 LYS A CA 1
ATOM 855 C C . LYS A 1 106 ? 4.187 7.262 -8.351 1.00 91.94 106 LYS A C 1
ATOM 857 O O . LYS A 1 106 ? 4.091 7.319 -7.123 1.00 91.94 106 LYS A O 1
ATOM 862 N N . SER A 1 107 ? 3.200 7.649 -9.158 1.00 93.25 107 SER A N 1
ATOM 863 C CA . SER A 1 107 ? 1.877 8.067 -8.677 1.00 93.25 107 SER A CA 1
ATOM 864 C C . SER A 1 107 ? 1.141 6.917 -7.990 1.00 93.25 107 SER A C 1
ATOM 866 O O . SER A 1 107 ? 0.612 7.107 -6.893 1.00 93.25 107 SER A O 1
ATOM 868 N N . GLY A 1 108 ? 1.176 5.715 -8.573 1.00 95.31 108 GLY A N 1
ATOM 869 C CA . GLY A 1 108 ? 0.568 4.519 -7.990 1.00 95.31 108 GLY A CA 1
ATOM 870 C C . GLY A 1 108 ? 1.147 4.207 -6.612 1.00 95.31 108 GLY A C 1
ATOM 871 O O . GLY A 1 108 ? 0.419 4.075 -5.635 1.00 95.31 108 GLY A O 1
ATOM 872 N N . LEU A 1 109 ? 2.472 4.220 -6.497 1.00 94.62 109 LEU A N 1
ATOM 873 C CA . LEU A 1 109 ? 3.214 4.065 -5.249 1.00 94.62 109 LEU A CA 1
ATOM 874 C C . LEU A 1 109 ? 2.836 5.101 -4.181 1.00 94.62 109 LEU A C 1
ATOM 876 O O . LEU A 1 109 ? 2.700 4.761 -3.006 1.00 94.62 109 LEU A O 1
ATOM 880 N N . LYS A 1 110 ? 2.621 6.361 -4.572 1.00 94.81 110 LYS A N 1
ATOM 881 C CA . LYS A 1 110 ? 2.149 7.404 -3.651 1.00 94.81 110 LYS A CA 1
ATOM 882 C C . LYS A 1 110 ? 0.737 7.111 -3.131 1.00 94.81 110 LYS A C 1
ATOM 884 O O . LYS A 1 110 ? 0.459 7.336 -1.954 1.00 94.81 110 LYS A O 1
ATOM 889 N N . LEU A 1 111 ? -0.150 6.601 -3.983 1.00 96.62 111 LEU A N 1
ATOM 890 C CA . LEU A 1 111 ? -1.498 6.193 -3.582 1.00 96.62 111 LEU A CA 1
ATOM 891 C C . LEU A 1 111 ? -1.468 4.956 -2.673 1.00 96.62 111 LEU A C 1
ATOM 893 O O . LEU A 1 111 ? -2.169 4.945 -1.664 1.00 96.62 111 LEU A O 1
ATOM 897 N N . ILE A 1 112 ? -0.588 3.988 -2.946 1.00 96.25 112 ILE A N 1
ATOM 898 C CA . ILE A 1 112 ? -0.328 2.837 -2.067 1.00 96.25 112 ILE A CA 1
ATOM 899 C C . ILE A 1 112 ? 0.120 3.305 -0.673 1.00 96.25 112 ILE A C 1
ATOM 901 O O . ILE A 1 112 ? -0.435 2.869 0.333 1.00 96.25 112 ILE A O 1
ATOM 905 N N . LEU A 1 113 ? 1.068 4.245 -0.592 1.00 95.06 113 LEU A N 1
ATOM 906 C CA . LEU A 1 113 ? 1.498 4.841 0.681 1.00 95.06 113 LEU A CA 1
ATOM 907 C C . LEU A 1 113 ? 0.341 5.496 1.442 1.00 95.06 113 LEU A C 1
ATOM 909 O O . LEU A 1 113 ? 0.202 5.311 2.652 1.00 95.06 113 LEU A O 1
ATOM 913 N N . ASN A 1 114 ? -0.496 6.265 0.746 1.00 95.38 114 ASN A N 1
ATOM 914 C CA . ASN A 1 114 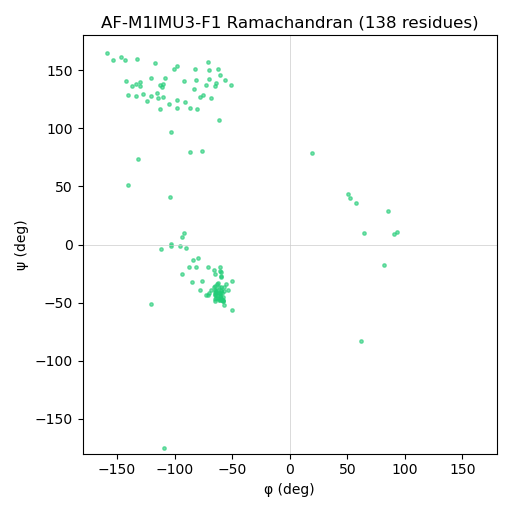? -1.655 6.909 1.359 1.00 95.38 114 ASN A CA 1
ATOM 915 C C . ASN A 1 114 ? -2.669 5.882 1.875 1.00 95.38 114 ASN A C 1
ATOM 917 O O . ASN A 1 114 ? -3.196 6.051 2.974 1.00 95.38 114 ASN A O 1
ATOM 921 N N . ALA A 1 115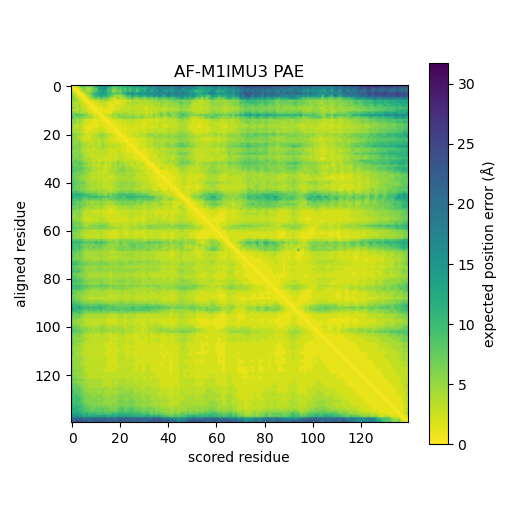 ? -2.900 4.810 1.120 1.00 96.00 115 ALA A N 1
ATOM 922 C CA . ALA A 1 115 ? -3.777 3.722 1.521 1.00 96.00 115 ALA A CA 1
ATOM 923 C C . ALA A 1 115 ? -3.241 2.981 2.757 1.00 96.00 115 ALA A C 1
ATOM 925 O O . ALA A 1 115 ? -4.011 2.732 3.681 1.00 96.00 115 ALA A O 1
ATOM 926 N N . PHE A 1 116 ? -1.930 2.727 2.855 1.00 94.81 116 PHE A N 1
ATOM 927 C CA . PHE A 1 116 ? -1.333 2.194 4.086 1.00 94.81 116 PHE A CA 1
ATOM 928 C C . PHE A 1 116 ? -1.518 3.120 5.280 1.00 94.81 116 PHE A C 1
ATOM 930 O O . PHE A 1 116 ? -1.906 2.677 6.360 1.00 94.81 116 PHE A O 1
ATOM 937 N N . ARG A 1 117 ? -1.232 4.414 5.104 1.00 94.81 117 ARG A N 1
ATOM 938 C CA . ARG A 1 117 ? -1.407 5.402 6.174 1.00 94.81 117 ARG A CA 1
ATOM 939 C C . ARG A 1 117 ? -2.852 5.434 6.653 1.00 94.81 117 ARG A C 1
ATOM 941 O O . ARG A 1 117 ? -3.079 5.506 7.856 1.00 94.81 117 ARG A O 1
ATOM 948 N N . LEU A 1 118 ? -3.813 5.368 5.732 1.00 95.56 118 LEU A N 1
ATOM 949 C CA . LEU A 1 118 ? -5.224 5.290 6.085 1.00 95.56 118 LEU A CA 1
ATOM 950 C C . LEU A 1 118 ? -5.543 3.989 6.826 1.00 95.56 118 LEU A C 1
ATOM 952 O O . LEU A 1 118 ? -6.150 4.055 7.888 1.00 95.56 118 LEU A O 1
ATOM 956 N N . TYR A 1 119 ? -5.104 2.842 6.301 1.00 94.75 119 TYR A N 1
ATOM 957 C CA . TYR A 1 119 ? -5.295 1.532 6.923 1.00 94.75 119 TYR A CA 1
ATOM 958 C C . TYR A 1 119 ? -4.856 1.556 8.389 1.00 94.75 119 TYR A C 1
ATOM 960 O O . TYR A 1 119 ? -5.669 1.315 9.276 1.00 94.75 119 TYR A O 1
ATOM 968 N N . TYR A 1 120 ? -3.605 1.937 8.665 1.00 93.44 120 TYR A N 1
ATOM 969 C CA . TYR A 1 120 ? -3.088 1.914 10.033 1.00 93.44 120 TYR A CA 1
ATOM 970 C C . TYR A 1 120 ? -3.788 2.915 10.951 1.00 93.44 120 TYR A C 1
ATOM 972 O O . TYR A 1 120 ? -4.052 2.575 12.098 1.00 93.44 120 TYR A O 1
ATOM 980 N N . LYS A 1 121 ? -4.150 4.105 10.453 1.00 94.81 121 LYS A N 1
ATOM 981 C CA . LYS A 1 121 ? -4.939 5.073 11.233 1.00 94.81 121 LYS A CA 1
ATOM 982 C C . LYS A 1 121 ? -6.312 4.531 11.618 1.00 94.81 121 LYS A C 1
ATOM 984 O O . LYS A 1 121 ? -6.811 4.838 12.693 1.00 94.81 121 LYS A O 1
ATOM 989 N N . ILE A 1 122 ? -6.941 3.760 10.734 1.00 94.94 122 ILE A N 1
ATOM 990 C CA . ILE A 1 122 ? -8.252 3.169 11.005 1.00 94.94 122 ILE A CA 1
ATOM 991 C C . ILE A 1 122 ? -8.128 2.038 12.018 1.00 94.94 122 ILE A C 1
ATOM 993 O O . ILE A 1 122 ? -8.925 2.001 12.949 1.00 94.94 122 ILE A O 1
ATOM 997 N N . ILE A 1 123 ? -7.124 1.170 11.879 1.00 93.94 123 ILE A N 1
ATOM 998 C CA . ILE A 1 123 ? -6.857 0.116 12.866 1.00 93.94 123 ILE A CA 1
ATOM 999 C C . ILE A 1 123 ? -6.605 0.725 14.251 1.00 93.94 123 ILE A C 1
ATOM 1001 O O . ILE A 1 123 ? -7.264 0.333 15.207 1.00 93.94 123 ILE A O 1
ATOM 1005 N N . GLU A 1 124 ? -5.743 1.739 14.348 1.00 93.56 124 GLU A N 1
ATOM 1006 C CA . GLU A 1 124 ? -5.456 2.448 15.603 1.00 93.56 124 GLU A CA 1
ATOM 1007 C C . GLU A 1 124 ? -6.732 3.048 16.221 1.00 93.56 124 GLU A C 1
ATOM 1009 O O . GLU A 1 124 ? -7.051 2.788 17.379 1.00 93.56 124 GLU A O 1
ATOM 1014 N N . ALA A 1 125 ? -7.542 3.757 15.427 1.00 95.94 125 ALA A N 1
ATOM 1015 C CA . ALA A 1 125 ? -8.806 4.319 15.902 1.00 95.94 125 ALA A CA 1
ATOM 1016 C C . ALA A 1 125 ? -9.820 3.243 16.346 1.00 95.94 125 ALA A C 1
ATOM 1018 O O . ALA A 1 125 ? -10.604 3.462 17.277 1.00 95.94 125 ALA A O 1
ATOM 1019 N N . GLN A 1 126 ? -9.831 2.079 15.689 1.00 95.00 126 GLN A N 1
ATOM 1020 C CA . GLN A 1 126 ? -10.683 0.951 16.069 1.00 95.00 126 GLN A CA 1
ATOM 1021 C C . GLN A 1 126 ? -10.229 0.320 17.386 1.00 95.00 126 GLN A C 1
ATOM 1023 O O . GLN A 1 126 ? -11.077 0.035 18.232 1.00 95.00 126 GLN A O 1
ATOM 1028 N N . GLU A 1 127 ? -8.922 0.151 17.591 1.00 93.69 127 GLU A N 1
ATOM 1029 C CA . GLU A 1 127 ? -8.349 -0.352 18.843 1.00 93.69 127 GLU A CA 1
ATOM 1030 C C . GLU A 1 127 ? -8.651 0.587 20.017 1.00 93.69 127 GLU A C 1
ATOM 1032 O O . GLU A 1 127 ? -9.140 0.136 21.056 1.00 93.69 127 GLU A O 1
ATOM 1037 N N . GLU A 1 128 ? -8.460 1.897 19.839 1.00 96.38 128 GLU A N 1
ATOM 1038 C CA . GLU A 1 128 ? -8.797 2.907 20.851 1.00 96.38 128 GLU A CA 1
ATOM 1039 C C . GLU A 1 128 ? -10.290 2.893 21.203 1.00 96.38 128 GLU A C 1
ATOM 1041 O O . GLU A 1 128 ? -10.676 2.926 22.377 1.00 96.38 128 GLU A O 1
ATOM 1046 N N . THR A 1 129 ? -11.149 2.803 20.184 1.00 96.69 129 THR A N 1
ATOM 1047 C CA . THR A 1 129 ? -12.602 2.735 20.372 1.00 96.69 129 THR A CA 1
ATOM 1048 C C . THR A 1 129 ? -12.996 1.464 21.122 1.00 96.69 129 THR A C 1
ATOM 1050 O O . THR A 1 129 ? -13.774 1.530 22.077 1.00 96.69 129 THR A O 1
ATOM 1053 N N . ALA A 1 130 ? -12.442 0.313 20.732 1.00 95.69 130 ALA A N 1
ATOM 1054 C CA . ALA A 1 13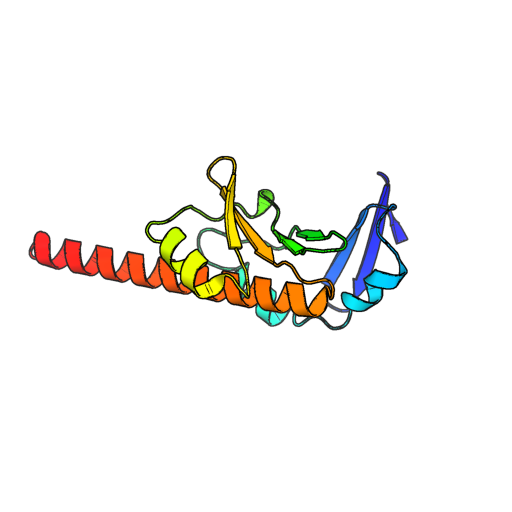0 ? -12.694 -0.965 21.386 1.00 95.69 130 ALA A CA 1
ATOM 1055 C C . ALA A 1 130 ? -12.253 -0.938 22.856 1.00 95.69 130 ALA A C 1
ATOM 1057 O O . ALA A 1 130 ? -13.024 -1.338 23.732 1.00 95.69 130 ALA A O 1
ATOM 1058 N N . LEU A 1 131 ? -11.063 -0.398 23.140 1.00 95.94 131 LEU A N 1
ATOM 1059 C CA . LEU A 1 131 ? -10.550 -0.238 24.498 1.00 95.94 131 LEU A CA 1
ATOM 1060 C C . LEU A 1 131 ? -11.461 0.660 25.344 1.00 95.94 131 LEU A C 1
ATOM 1062 O O . LEU A 1 131 ? -11.839 0.280 26.453 1.00 95.94 131 LEU A O 1
ATOM 1066 N N . SER A 1 132 ? -11.873 1.813 24.808 1.00 96.69 132 SER A N 1
ATOM 1067 C CA . SER A 1 132 ? -12.772 2.739 25.507 1.00 96.69 132 SER A CA 1
ATOM 1068 C C . SER A 1 132 ? -14.122 2.096 25.837 1.00 96.69 132 SER A C 1
ATOM 1070 O O . SER A 1 132 ? -14.650 2.278 26.937 1.00 96.69 132 SER A O 1
ATOM 1072 N N . ILE A 1 133 ? -14.693 1.333 24.900 1.00 96.62 133 ILE A N 1
ATOM 1073 C CA . ILE A 1 133 ? -15.950 0.606 25.115 1.00 96.62 133 ILE A CA 1
ATOM 1074 C C . ILE A 1 133 ? -15.768 -0.468 26.190 1.00 96.62 133 ILE A C 1
ATOM 1076 O O . ILE A 1 133 ? -16.623 -0.583 27.071 1.00 96.62 133 ILE A O 1
ATOM 1080 N N . ALA A 1 134 ? -14.668 -1.224 26.152 1.00 97.25 134 ALA A N 1
ATOM 1081 C CA . ALA A 1 134 ? -14.378 -2.266 27.132 1.00 97.25 134 ALA A CA 1
ATOM 1082 C C . ALA A 1 134 ? -14.250 -1.693 28.551 1.00 97.25 134 ALA A C 1
ATOM 1084 O O . ALA A 1 134 ? -14.906 -2.191 29.462 1.00 97.25 134 ALA A O 1
ATOM 1085 N N . GLN A 1 135 ? -13.493 -0.607 28.725 1.00 96.88 135 GLN A N 1
ATOM 1086 C CA . GLN A 1 135 ? -13.336 0.093 30.007 1.00 96.88 135 GLN A CA 1
ATOM 1087 C C . GLN A 1 135 ? -14.686 0.541 30.578 1.00 96.88 135 GLN A C 1
ATOM 1089 O O . GLN A 1 135 ? -15.070 0.151 31.680 1.00 96.88 135 GLN A O 1
ATOM 1094 N N . LYS A 1 136 ? -15.485 1.249 29.768 1.00 96.00 136 LYS A N 1
ATOM 1095 C CA . LYS A 1 136 ? -16.831 1.703 30.159 1.00 96.00 136 LYS A CA 1
ATOM 1096 C C . LYS A 1 136 ? -17.766 0.550 30.520 1.00 96.00 136 LYS A C 1
ATOM 1098 O O . LYS A 1 136 ? -18.551 0.672 31.455 1.00 96.00 136 LYS A O 1
ATOM 1103 N N . SER A 1 137 ? -17.699 -0.551 29.774 1.00 95.62 137 SER A N 1
ATOM 1104 C CA . SER A 1 137 ? -18.590 -1.702 29.964 1.00 95.62 137 SER A CA 1
ATOM 1105 C C . SER A 1 137 ? -18.207 -2.546 31.180 1.00 95.62 137 SER A C 1
ATOM 1107 O O . SER A 1 137 ? -19.081 -3.131 31.814 1.00 95.62 137 SER A O 1
ATOM 1109 N N . LEU A 1 138 ? -16.914 -2.601 31.509 1.00 94.88 138 LEU A N 1
ATOM 1110 C CA . LEU A 1 138 ? -16.374 -3.359 32.640 1.00 94.88 138 LEU A CA 1
ATOM 1111 C C . LEU A 1 138 ? -16.185 -2.514 33.909 1.00 94.88 138 LEU A C 1
ATOM 1113 O O . LEU A 1 138 ? -15.794 -3.067 34.932 1.00 94.88 138 LEU A O 1
ATOM 1117 N N . GLN A 1 139 ? -16.488 -1.211 33.861 1.00 83.94 139 GLN A N 1
ATOM 1118 C CA . GLN A 1 139 ? -16.278 -0.252 34.958 1.00 83.94 139 GLN A CA 1
ATOM 1119 C C . GLN A 1 139 ? -14.810 -0.171 35.423 1.00 83.94 139 GLN A C 1
ATOM 1121 O O . GLN A 1 139 ? -14.542 0.000 36.613 1.00 83.94 139 GLN A O 1
ATOM 1126 N N . LEU A 1 140 ? -13.875 -0.304 34.477 1.00 63.25 140 LEU A N 1
ATOM 1127 C CA . LEU A 1 140 ? -12.441 -0.043 34.660 1.00 63.25 140 LEU A CA 1
ATOM 1128 C C . LEU A 1 140 ? -12.126 1.397 34.250 1.00 63.25 140 LEU A C 1
ATOM 1130 O O . LEU 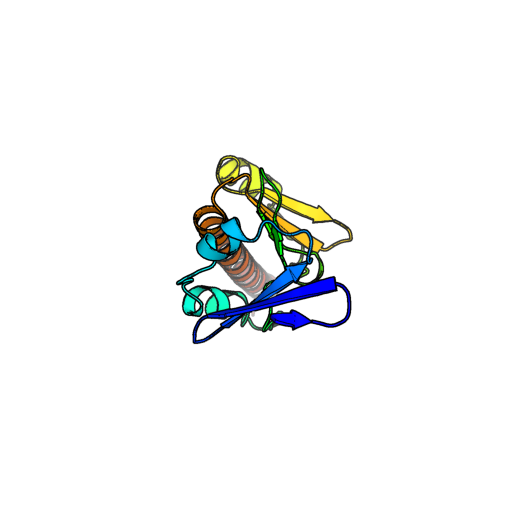A 1 140 ? -11.324 2.039 34.961 1.00 63.25 140 LEU A O 1
#

Sequence (140 aa):
MELEGGYLAKEFGRYAVVVESTFPKDRLKELEELDIGSFHEVLWKPGNFRNILPLQIAESYVETSYELCLQPFPGMDLINNVARDNFELRIKDCCVSIRVNETNIKSGLKLILNAFRL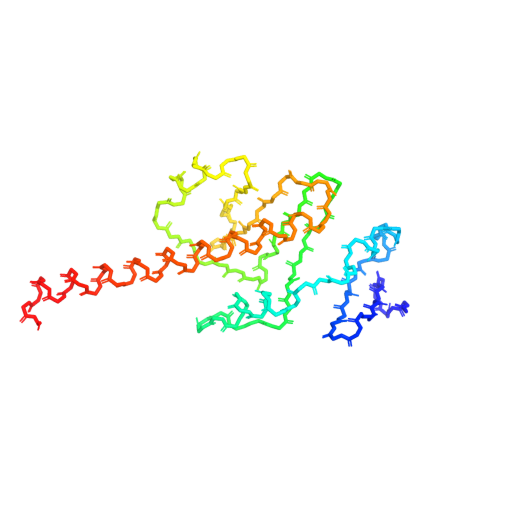YYKIIEAQEETALSIAQKSLQL

Mean predicted aligned error: 4.68 Å

pLDDT: mean 90.61, std 6.6, range [63.25, 97.56]